Protein AF-A0A4R7KL65-F1 (afdb_monomer_lite)

Sequence (56 aa):
MELVLDEQRDNDIYERIEGITFVIEANHRMYFENIEIIYNPEVFNNGFYVHMIDKI

Foldseek 3Di:
DDDDDDDDDPPWDWDADPNDIDTHRPVCVVVVVAWDWDFDCVPPPRDIDIDGDDDD

Secondary structure (DSSP, 8-state):
-----PPP-TT-EEEEETTEEEEE-GGGHHHHTTEEEEEETTSTTTEEEEEE----

pLDDT: mean 73.16, std 8.35, range [50.75, 82.44]

Structure (mmCIF, N/CA/C/O backbone):
data_AF-A0A4R7KL65-F1
#
_entry.id   AF-A0A4R7KL65-F1
#
loop_
_atom_site.group_PDB
_atom_site.id
_atom_site.type_symbol
_atom_site.label_atom_id
_atom_site.label_alt_id
_atom_site.label_comp_id
_atom_site.label_asym_id
_atom_site.label_entity_id
_atom_site.label_seq_id
_atom_site.pdbx_PDB_ins_code
_atom_site.Cartn_x
_atom_site.Cartn_y
_atom_site.Cartn_z
_atom_site.occupancy
_atom_site.B_iso_or_equiv
_atom_site.auth_seq_id
_atom_site.auth_comp_id
_atom_site.auth_asym_id
_atom_site.auth_atom_id
_atom_site.pdbx_PDB_model_num
ATOM 1 N N . MET A 1 1 ? -0.566 12.758 -1.789 1.00 55.16 1 MET A N 1
ATOM 2 C CA . MET A 1 1 ? -0.452 11.299 -1.963 1.00 55.16 1 MET A CA 1
ATOM 3 C C . MET A 1 1 ? -1.730 10.725 -1.392 1.00 55.16 1 MET A C 1
ATOM 5 O O . MET A 1 1 ? -2.000 10.973 -0.225 1.00 55.16 1 MET A O 1
ATOM 9 N N . GLU A 1 2 ? -2.568 10.134 -2.234 1.00 53.94 2 GLU A N 1
ATOM 10 C CA . GLU A 1 2 ? -3.899 9.644 -1.858 1.00 53.94 2 GLU A CA 1
ATOM 11 C C . GLU A 1 2 ? -3.912 8.117 -1.983 1.00 53.94 2 GLU A C 1
ATOM 13 O O . GLU A 1 2 ? -3.312 7.575 -2.909 1.00 53.94 2 GLU A O 1
ATOM 18 N N . LEU A 1 3 ? -4.552 7.433 -1.033 1.00 61.69 3 LEU A N 1
ATOM 19 C CA . LEU A 1 3 ? -4.804 5.993 -1.092 1.00 61.69 3 LEU A CA 1
ATOM 20 C C . LEU A 1 3 ? -6.129 5.772 -1.824 1.00 61.69 3 LEU A C 1
ATOM 22 O O . LEU A 1 3 ? -7.154 6.319 -1.414 1.00 61.69 3 LEU A O 1
ATOM 26 N N . VAL A 1 4 ? -6.112 4.971 -2.887 1.00 67.19 4 VAL A N 1
ATOM 27 C CA . VAL A 1 4 ? -7.294 4.651 -3.698 1.00 67.19 4 VAL A CA 1
ATOM 28 C C . VAL A 1 4 ? -7.488 3.138 -3.784 1.00 67.19 4 VAL A C 1
ATOM 30 O O . VAL A 1 4 ? -6.526 2.378 -3.713 1.00 67.19 4 VAL A O 1
ATOM 33 N N . LEU A 1 5 ? -8.741 2.698 -3.919 1.00 64.81 5 LEU A N 1
ATOM 34 C CA . LEU A 1 5 ? -9.056 1.319 -4.293 1.00 64.81 5 LEU A CA 1
ATOM 35 C C . LEU A 1 5 ? -8.861 1.208 -5.810 1.00 64.81 5 LEU A C 1
ATOM 37 O O . LEU A 1 5 ? -9.671 1.753 -6.555 1.00 64.81 5 LEU A O 1
ATOM 41 N N . ASP A 1 6 ? -7.774 0.575 -6.248 1.00 64.50 6 ASP A N 1
ATOM 42 C CA . ASP A 1 6 ? -7.452 0.407 -7.672 1.00 64.50 6 ASP A CA 1
ATOM 43 C C . ASP A 1 6 ? -7.810 -1.000 -8.167 1.00 64.50 6 ASP A C 1
ATOM 45 O O . ASP A 1 6 ? -7.846 -1.968 -7.397 1.00 64.50 6 ASP A O 1
ATOM 49 N N . GLU A 1 7 ? -8.079 -1.108 -9.464 1.00 63.88 7 GLU A N 1
ATOM 50 C CA . GLU A 1 7 ? -8.206 -2.393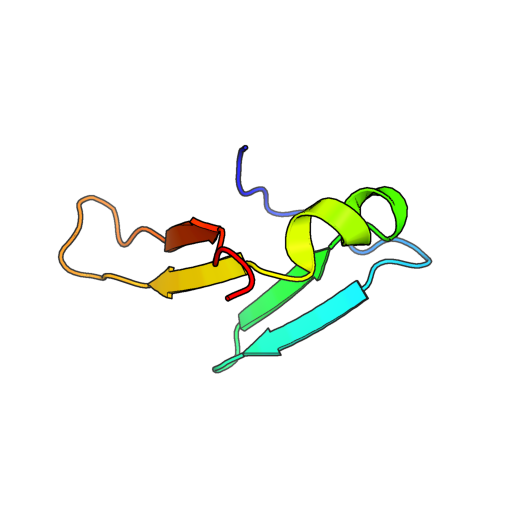 -10.143 1.00 63.88 7 GLU A CA 1
ATOM 51 C C . GLU A 1 7 ? -6.815 -2.908 -10.519 1.00 63.88 7 GLU A C 1
ATOM 53 O O . GLU A 1 7 ? -5.940 -2.150 -10.928 1.00 63.88 7 GLU A O 1
ATOM 58 N N . GLN A 1 8 ? -6.617 -4.216 -10.378 1.00 65.31 8 GLN A N 1
ATOM 59 C CA . GLN A 1 8 ? -5.346 -4.886 -10.628 1.00 65.31 8 GLN A CA 1
ATOM 60 C C . GLN A 1 8 ? -4.838 -4.639 -12.063 1.00 65.31 8 GLN A C 1
ATOM 62 O O . GLN A 1 8 ? -5.566 -4.943 -13.012 1.00 65.31 8 GLN A O 1
ATOM 67 N N . ARG A 1 9 ? -3.597 -4.159 -12.247 1.00 73.00 9 AR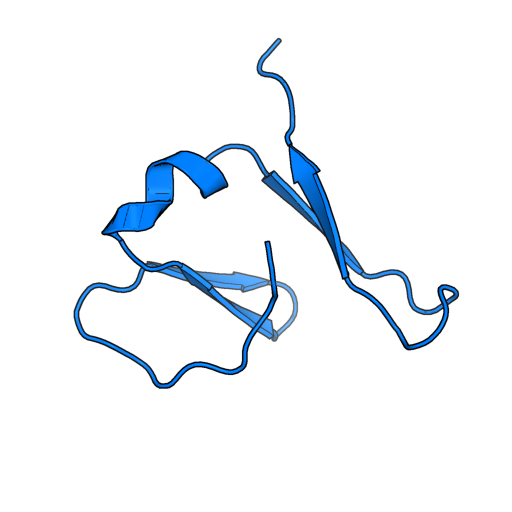G A N 1
ATOM 68 C CA . ARG A 1 9 ? -2.991 -3.986 -13.582 1.00 73.00 9 ARG A CA 1
ATOM 69 C C . ARG A 1 9 ? -1.765 -4.874 -13.791 1.00 73.00 9 ARG A C 1
ATOM 71 O O . ARG A 1 9 ? -1.099 -5.332 -12.856 1.00 73.00 9 ARG A O 1
ATOM 78 N N . ASP A 1 10 ? -1.464 -5.122 -15.065 1.00 67.69 10 ASP A N 1
ATOM 79 C CA . ASP A 1 10 ? -0.268 -5.854 -15.472 1.00 67.69 10 ASP A CA 1
ATOM 80 C C . ASP A 1 10 ? 0.990 -5.071 -15.055 1.00 67.69 10 ASP A C 1
ATOM 82 O O . ASP A 1 10 ? 1.170 -3.914 -15.435 1.00 67.69 10 ASP A O 1
ATOM 86 N N . ASN A 1 11 ? 1.883 -5.746 -14.322 1.00 77.38 11 ASN A N 1
ATOM 87 C CA . ASN A 1 11 ? 3.148 -5.257 -13.746 1.00 77.38 11 ASN A CA 1
ATOM 88 C C . ASN A 1 11 ? 3.085 -4.514 -12.405 1.00 77.38 11 ASN A C 1
ATOM 90 O O . ASN A 1 11 ? 4.139 -4.066 -11.955 1.00 77.38 11 ASN A O 1
ATOM 94 N N . ASP A 1 12 ? 1.942 -4.411 -11.727 1.00 79.62 12 ASP A N 1
ATOM 95 C CA . ASP A 1 12 ? 1.966 -3.853 -10.370 1.00 79.62 12 ASP A CA 1
ATOM 96 C C . ASP A 1 12 ? 2.790 -4.731 -9.415 1.00 79.62 12 ASP A C 1
ATOM 98 O O . ASP A 1 12 ? 2.927 -5.949 -9.575 1.00 79.62 12 ASP A O 1
ATOM 102 N N . ILE A 1 13 ? 3.364 -4.087 -8.406 1.00 80.19 13 ILE A N 1
ATOM 103 C CA . ILE A 1 13 ? 4.061 -4.742 -7.307 1.00 80.19 13 ILE A CA 1
ATOM 104 C C . ILE A 1 13 ? 3.037 -4.971 -6.201 1.00 80.19 13 ILE A C 1
ATOM 106 O O . ILE A 1 13 ? 2.373 -4.035 -5.757 1.00 80.19 13 ILE A O 1
ATOM 110 N N . TYR A 1 14 ? 2.930 -6.218 -5.752 1.00 81.25 14 TYR A N 1
ATOM 111 C CA . TYR A 1 14 ? 1.993 -6.623 -4.712 1.00 81.25 14 TYR A CA 1
ATOM 112 C C . TYR A 1 14 ? 2.749 -6.983 -3.449 1.00 81.25 14 TYR A C 1
ATOM 114 O O . TYR A 1 14 ? 3.655 -7.820 -3.479 1.00 81.25 14 TYR A O 1
ATOM 122 N N . GLU A 1 15 ? 2.316 -6.418 -2.333 1.00 80.75 15 GLU A N 1
ATOM 123 C CA . GLU A 1 15 ? 2.827 -6.785 -1.023 1.00 80.75 15 GLU A CA 1
ATOM 124 C C . GLU A 1 15 ? 1.664 -7.060 -0.077 1.00 80.75 15 GLU A C 1
ATOM 126 O O . GLU A 1 15 ? 0.725 -6.271 0.036 1.00 80.75 15 GLU A O 1
ATOM 131 N N . ARG A 1 16 ? 1.690 -8.226 0.574 1.00 75.25 16 ARG A N 1
ATOM 132 C CA . ARG A 1 16 ? 0.627 -8.640 1.488 1.00 75.25 16 ARG A CA 1
ATOM 133 C C . ARG A 1 16 ? 1.116 -8.559 2.923 1.00 75.25 16 ARG A C 1
ATOM 135 O O . ARG A 1 16 ? 1.980 -9.336 3.320 1.00 75.25 16 ARG A O 1
ATOM 142 N N . ILE A 1 17 ? 0.501 -7.677 3.701 1.00 76.00 17 ILE A N 1
ATOM 143 C CA . ILE A 1 17 ? 0.846 -7.422 5.101 1.00 76.00 17 ILE A CA 1
ATOM 144 C C . ILE A 1 17 ? -0.435 -7.556 5.922 1.00 76.00 17 ILE A C 1
ATOM 146 O O . ILE A 1 17 ? -1.446 -6.940 5.600 1.00 76.00 17 ILE A O 1
ATOM 150 N N . GLU A 1 18 ? -0.424 -8.427 6.934 1.00 73.56 18 GLU A N 1
ATOM 151 C CA . GLU A 1 18 ? -1.551 -8.639 7.865 1.00 73.56 18 GLU A CA 1
ATOM 152 C C . GLU A 1 18 ? -2.923 -8.859 7.188 1.00 73.56 18 GLU A C 1
ATOM 154 O O . GLU A 1 18 ? -3.978 -8.502 7.703 1.00 73.56 18 GLU A O 1
ATOM 1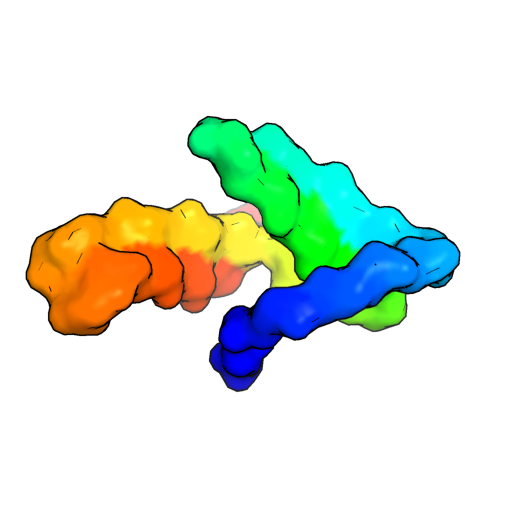59 N N . GLY A 1 19 ? -2.921 -9.485 6.008 1.00 73.00 19 GLY A N 1
ATOM 160 C CA . GLY A 1 19 ? -4.139 -9.786 5.251 1.00 73.00 19 GLY A CA 1
ATOM 161 C C . GLY A 1 19 ? -4.597 -8.681 4.296 1.00 73.00 19 GLY A C 1
ATOM 162 O O . GLY A 1 19 ? -5.439 -8.972 3.445 1.00 73.00 19 GLY A O 1
ATOM 163 N N . ILE A 1 20 ? -4.000 -7.491 4.354 1.00 76.25 20 ILE A N 1
ATOM 164 C CA . ILE A 1 20 ? -4.208 -6.391 3.405 1.00 76.25 20 ILE A CA 1
ATOM 165 C C . ILE A 1 20 ? -3.241 -6.564 2.232 1.00 76.25 20 ILE A C 1
ATOM 167 O O . ILE A 1 20 ? -2.076 -6.913 2.424 1.00 76.25 20 ILE A O 1
ATOM 171 N N . THR A 1 21 ? -3.731 -6.354 1.010 1.00 82.00 21 THR A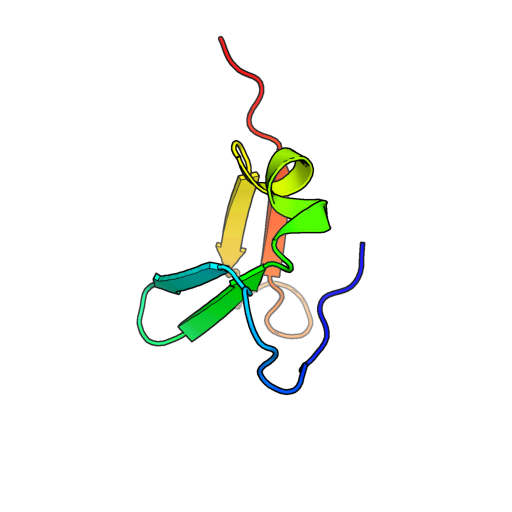 N 1
ATOM 172 C CA . THR A 1 21 ? -2.889 -6.348 -0.193 1.00 82.00 21 THR A CA 1
ATOM 173 C C . THR A 1 21 ? -2.631 -4.906 -0.592 1.00 82.00 21 THR A C 1
ATOM 175 O O . THR A 1 21 ? -3.562 -4.198 -0.971 1.00 82.00 21 THR A O 1
ATOM 178 N N . PHE A 1 22 ? -1.377 -4.485 -0.490 1.00 79.56 22 PHE A N 1
ATOM 179 C CA . PHE A 1 22 ? -0.901 -3.215 -1.010 1.00 79.56 22 PHE A CA 1
ATOM 180 C C . PHE A 1 22 ? -0.482 -3.406 -2.463 1.00 79.56 22 PHE A C 1
ATOM 182 O O . PHE A 1 22 ? 0.180 -4.389 -2.805 1.00 79.56 22 PHE A O 1
ATOM 189 N N . VAL A 1 23 ? -0.897 -2.466 -3.305 1.00 81.62 23 VAL A N 1
ATOM 190 C CA . VAL A 1 23 ? -0.604 -2.453 -4.737 1.00 81.62 23 VAL A CA 1
ATOM 191 C C . VAL A 1 23 ? 0.181 -1.186 -5.028 1.00 81.62 23 VAL A C 1
ATOM 193 O O . VAL A 1 23 ? -0.250 -0.088 -4.672 1.00 81.62 23 VAL A O 1
ATOM 196 N N . ILE A 1 24 ? 1.350 -1.347 -5.635 1.00 80.12 24 ILE A N 1
ATOM 197 C CA . ILE A 1 24 ? 2.219 -0.246 -6.035 1.00 80.12 24 ILE A CA 1
ATOM 198 C C . ILE A 1 24 ? 2.418 -0.352 -7.543 1.00 80.12 24 ILE A C 1
ATOM 200 O O . ILE A 1 24 ? 2.987 -1.331 -8.023 1.00 80.12 24 ILE A O 1
ATOM 204 N N . GLU A 1 25 ? 2.002 0.669 -8.291 1.00 80.56 25 GLU A N 1
ATOM 205 C CA . GLU A 1 25 ? 2.320 0.752 -9.719 1.00 80.56 25 GLU A CA 1
ATOM 206 C C . GLU A 1 25 ? 3.847 0.692 -9.911 1.00 80.56 25 GLU A C 1
ATOM 208 O O . GLU A 1 25 ? 4.590 1.446 -9.271 1.00 80.56 25 GLU A O 1
ATOM 213 N N . ALA A 1 26 ? 4.343 -0.175 -10.804 1.00 80.25 26 ALA A N 1
ATOM 214 C CA . ALA A 1 26 ? 5.789 -0.384 -10.992 1.00 80.25 26 ALA A CA 1
ATOM 215 C C . ALA A 1 26 ? 6.565 0.919 -11.245 1.00 80.25 26 ALA A C 1
ATOM 217 O O . ALA A 1 26 ? 7.681 1.094 -10.753 1.00 80.25 26 ALA A O 1
ATOM 218 N N . ASN A 1 27 ? 5.943 1.853 -11.965 1.00 81.75 27 ASN A N 1
ATOM 219 C CA . ASN A 1 27 ? 6.474 3.173 -12.315 1.00 81.75 27 ASN A CA 1
ATOM 220 C C . ASN A 1 27 ? 6.800 4.014 -11.073 1.00 81.75 27 ASN A C 1
ATOM 222 O O . ASN A 1 27 ? 7.656 4.895 -11.114 1.00 81.75 27 ASN A O 1
ATOM 226 N N . HIS A 1 28 ? 6.090 3.759 -9.976 1.00 78.69 28 HIS A N 1
ATOM 227 C CA . HIS A 1 28 ? 6.179 4.513 -8.738 1.00 78.69 28 HIS A CA 1
ATOM 228 C C . HIS A 1 28 ? 7.010 3.811 -7.671 1.00 78.69 28 HIS A C 1
ATOM 230 O O . HIS A 1 28 ? 7.250 4.416 -6.630 1.00 78.69 28 HIS A O 1
ATOM 236 N N . ARG A 1 29 ? 7.513 2.594 -7.929 1.00 77.62 29 ARG A N 1
ATOM 237 C CA . ARG A 1 29 ? 8.308 1.793 -6.982 1.00 77.62 29 ARG A CA 1
ATOM 238 C C . ARG A 1 29 ? 9.322 2.623 -6.194 1.00 77.62 29 ARG A C 1
ATOM 240 O O . ARG A 1 29 ? 9.369 2.507 -4.978 1.00 77.62 29 ARG A O 1
ATOM 247 N N . MET A 1 30 ? 10.081 3.490 -6.870 1.00 78.88 30 MET A N 1
ATOM 248 C CA . MET A 1 30 ? 11.123 4.325 -6.252 1.00 78.88 30 MET A CA 1
ATOM 249 C C . MET A 1 30 ? 10.627 5.211 -5.096 1.00 78.88 30 MET A C 1
ATOM 251 O O . MET A 1 30 ? 11.400 5.512 -4.193 1.00 78.88 30 MET A O 1
ATOM 255 N N . TYR A 1 31 ? 9.353 5.613 -5.096 1.00 73.31 31 TYR A N 1
ATOM 256 C CA . TYR A 1 31 ? 8.749 6.406 -4.019 1.00 73.31 31 TYR A CA 1
ATOM 257 C C . TYR A 1 31 ? 8.383 5.562 -2.794 1.00 73.31 31 TYR A C 1
ATOM 259 O O . TYR A 1 31 ? 8.185 6.108 -1.713 1.00 73.31 31 TYR A O 1
ATOM 267 N N . PHE A 1 32 ? 8.308 4.242 -2.961 1.00 76.19 32 PHE A N 1
ATOM 268 C CA . PHE A 1 32 ? 7.847 3.295 -1.952 1.00 76.19 32 PHE A CA 1
ATOM 269 C C . PHE A 1 32 ? 8.969 2.396 -1.409 1.00 76.19 32 PHE A C 1
ATOM 271 O O . PHE A 1 32 ? 8.724 1.593 -0.519 1.00 76.19 32 PHE A O 1
ATOM 278 N N . GLU A 1 33 ? 10.214 2.539 -1.884 1.00 75.50 33 GLU A N 1
ATOM 279 C CA . GLU A 1 33 ? 11.335 1.691 -1.440 1.00 75.50 33 GLU A CA 1
ATOM 280 C C . GLU A 1 33 ? 11.764 1.925 0.018 1.00 75.50 33 GLU A C 1
ATOM 282 O O . GLU A 1 33 ? 12.504 1.108 0.554 1.00 75.50 33 GLU A O 1
ATOM 287 N N . ASN A 1 34 ? 11.328 3.013 0.665 1.00 80.44 34 ASN A N 1
ATOM 288 C CA . ASN A 1 34 ? 11.658 3.319 2.065 1.00 80.44 34 ASN A CA 1
ATOM 289 C C . ASN A 1 34 ? 10.484 4.004 2.767 1.00 80.44 34 ASN A C 1
ATOM 291 O O . ASN A 1 34 ? 10.633 5.096 3.316 1.00 80.44 34 ASN A O 1
ATOM 295 N N . ILE A 1 35 ? 9.302 3.401 2.698 1.00 81.50 35 ILE A N 1
ATOM 296 C CA . ILE A 1 35 ? 8.150 3.902 3.441 1.00 81.50 35 ILE A CA 1
ATOM 297 C C . ILE A 1 35 ? 7.746 2.947 4.557 1.00 81.50 35 ILE A C 1
ATOM 299 O O . ILE A 1 35 ? 7.907 1.734 4.452 1.00 81.50 35 ILE A O 1
ATOM 303 N N . GLU A 1 36 ? 7.181 3.514 5.610 1.00 82.44 36 GLU A N 1
ATOM 304 C CA . GLU A 1 36 ? 6.474 2.794 6.656 1.00 82.44 36 GLU A CA 1
ATOM 305 C C . GLU A 1 36 ? 4.994 3.153 6.572 1.00 82.44 36 GLU A C 1
ATOM 307 O O . GLU A 1 36 ? 4.638 4.334 6.500 1.00 82.44 36 GLU A O 1
ATOM 312 N N . ILE A 1 37 ? 4.133 2.135 6.577 1.00 77.62 37 ILE A N 1
ATOM 313 C CA . ILE A 1 37 ? 2.686 2.314 6.668 1.00 77.62 37 ILE A CA 1
ATOM 314 C C . ILE A 1 37 ? 2.241 1.855 8.052 1.00 77.62 37 ILE A C 1
ATOM 316 O O . ILE A 1 37 ? 2.361 0.679 8.3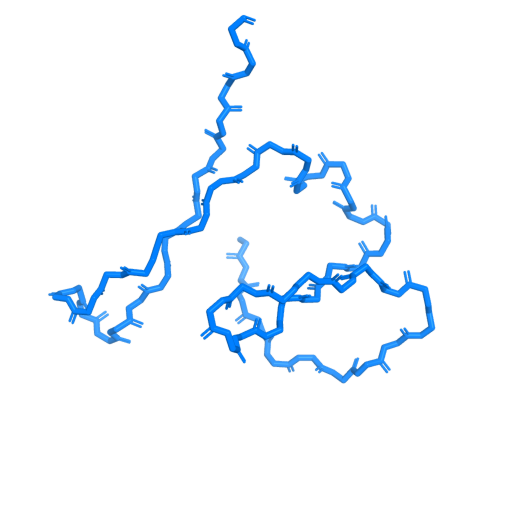84 1.00 77.62 37 ILE A O 1
ATOM 320 N N . ILE A 1 38 ? 1.703 2.775 8.850 1.00 79.00 38 ILE A N 1
ATOM 321 C CA . ILE A 1 38 ? 1.217 2.499 10.204 1.00 79.00 38 ILE A CA 1
ATOM 322 C C . ILE A 1 38 ? -0.301 2.640 10.211 1.00 79.00 38 ILE A C 1
ATOM 324 O O . ILE A 1 38 ? -0.840 3.699 9.890 1.00 79.00 38 ILE A O 1
ATOM 328 N N . TYR A 1 39 ? -1.006 1.585 10.605 1.00 75.25 39 TYR A N 1
ATOM 329 C CA . TYR A 1 39 ? -2.441 1.651 10.860 1.00 75.25 39 TYR A CA 1
ATOM 330 C C . TYR A 1 39 ? -2.695 2.080 12.310 1.00 75.25 39 TYR A C 1
ATOM 332 O O . TYR A 1 39 ? -2.211 1.427 13.236 1.00 75.25 39 TYR A O 1
ATOM 340 N N . ASN A 1 40 ? -3.455 3.160 12.520 1.00 75.69 40 ASN A N 1
ATOM 341 C CA . ASN A 1 40 ? -3.847 3.601 13.860 1.00 75.69 40 ASN A CA 1
ATOM 342 C C . ASN A 1 40 ? -5.382 3.719 13.969 1.00 75.69 40 ASN A C 1
ATOM 344 O O . ASN A 1 40 ? -5.963 4.665 13.428 1.00 75.69 40 ASN A O 1
ATOM 348 N N . PRO A 1 41 ? -6.048 2.796 14.690 1.00 70.06 41 PRO A N 1
ATOM 349 C CA . PRO A 1 41 ? -7.505 2.791 14.835 1.00 70.06 41 PRO A CA 1
ATOM 350 C C . PRO A 1 41 ? -8.040 3.897 15.761 1.00 70.06 41 PRO A C 1
ATOM 352 O O . PRO A 1 41 ? -9.236 4.168 15.770 1.00 70.06 41 PRO A O 1
ATOM 355 N N . GLU A 1 42 ? -7.185 4.548 16.554 1.00 75.94 42 GLU A N 1
ATOM 356 C CA . GLU A 1 42 ? -7.596 5.633 17.462 1.00 75.94 42 GLU A CA 1
ATOM 357 C C . GLU A 1 42 ? -7.665 6.995 16.758 1.00 75.94 42 GLU A C 1
ATOM 359 O O . GLU A 1 42 ? -8.181 7.976 17.297 1.00 75.94 42 GLU A O 1
ATOM 364 N N . VAL A 1 43 ? -7.157 7.060 15.530 1.00 66.44 43 VAL A N 1
ATOM 365 C CA . VAL A 1 43 ? -7.174 8.258 14.700 1.00 66.44 43 VAL A CA 1
ATOM 366 C C . VAL A 1 43 ? -8.484 8.298 13.931 1.00 66.44 43 VAL A C 1
ATOM 368 O O . VAL A 1 43 ? -8.951 7.284 13.411 1.00 66.44 43 VAL A O 1
ATOM 371 N N . PHE A 1 44 ? -9.081 9.490 13.864 1.00 53.03 44 PHE A N 1
ATOM 372 C CA . PHE A 1 44 ? -10.369 9.728 13.220 1.00 53.03 44 PHE A CA 1
ATOM 373 C C . PHE A 1 44 ? -10.443 9.011 11.861 1.00 53.03 44 PHE A C 1
ATOM 375 O O . PHE A 1 44 ? -9.620 9.257 10.981 1.00 53.03 44 PHE A O 1
ATOM 382 N N . ASN A 1 45 ? -11.449 8.144 11.708 1.00 59.75 45 ASN A N 1
ATOM 383 C CA . ASN A 1 45 ? -11.710 7.335 10.513 1.00 59.75 45 ASN A CA 1
ATOM 384 C C . ASN A 1 45 ? -10.818 6.091 10.288 1.00 59.75 45 ASN A C 1
ATOM 386 O O . ASN A 1 45 ? -10.801 5.591 9.166 1.00 59.75 45 ASN A O 1
ATOM 390 N N . ASN A 1 46 ? -10.136 5.559 11.316 1.00 63.81 46 ASN A N 1
ATOM 391 C CA . ASN A 1 46 ? -9.307 4.341 11.216 1.00 63.81 46 ASN A CA 1
ATOM 392 C C . ASN A 1 46 ? -8.246 4.456 10.102 1.00 63.81 46 ASN A C 1
ATOM 394 O O . ASN A 1 46 ? -8.237 3.693 9.135 1.00 63.81 46 ASN A O 1
ATOM 398 N N . GLY A 1 47 ? -7.409 5.488 10.194 1.00 70.12 47 GLY A N 1
ATOM 399 C CA . GLY A 1 47 ? -6.523 5.899 9.108 1.00 70.12 47 GLY A CA 1
ATOM 400 C C . GLY A 1 47 ? -5.210 5.118 9.017 1.00 70.12 47 GLY A C 1
ATOM 401 O O . GLY A 1 47 ? -4.686 4.600 10.005 1.00 70.12 47 GLY A O 1
ATOM 402 N N . PHE A 1 48 ? -4.643 5.115 7.811 1.00 76.50 48 PHE A N 1
ATOM 403 C CA . PHE A 1 48 ? -3.251 4.746 7.569 1.00 76.50 48 PHE A CA 1
ATOM 404 C C . PHE A 1 48 ? -2.375 5.997 7.562 1.00 76.50 48 PHE A C 1
ATOM 406 O O . PHE A 1 48 ? -2.714 7.008 6.944 1.00 76.50 48 PHE A O 1
ATOM 413 N N . TYR A 1 49 ? -1.224 5.898 8.209 1.00 78.06 49 TYR A N 1
ATOM 414 C CA . TYR A 1 49 ? -0.151 6.875 8.166 1.00 78.06 49 TYR A CA 1
ATOM 415 C C . TYR A 1 49 ? 0.951 6.357 7.264 1.00 78.06 49 TYR A C 1
ATOM 417 O O . TYR A 1 49 ? 1.340 5.202 7.387 1.00 78.06 49 TYR A O 1
ATOM 425 N N . VAL A 1 50 ? 1.468 7.209 6.385 1.00 76.75 50 VAL A N 1
ATOM 426 C CA . VAL A 1 50 ? 2.590 6.864 5.510 1.00 76.75 50 VAL A CA 1
ATOM 427 C C . VAL A 1 50 ? 3.755 7.781 5.844 1.00 76.75 50 VAL A C 1
ATOM 429 O O . VAL A 1 50 ? 3.634 9.002 5.740 1.00 76.75 50 VAL A O 1
ATOM 432 N N . HIS A 1 51 ? 4.868 7.188 6.256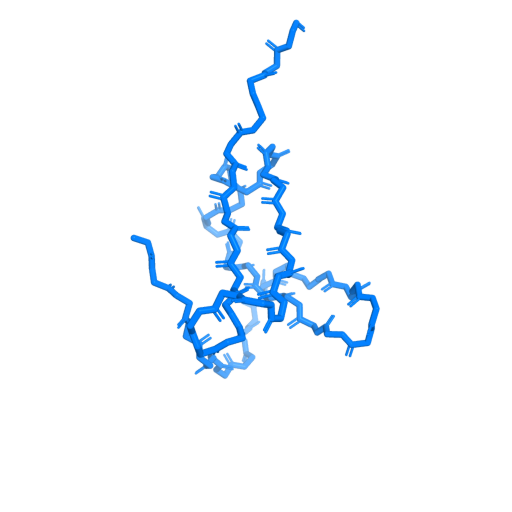 1.00 81.31 51 HIS A N 1
ATOM 433 C CA . HIS A 1 51 ? 6.087 7.887 6.647 1.00 81.31 51 HIS A CA 1
ATOM 434 C C . HIS A 1 51 ? 7.209 7.494 5.692 1.00 81.31 51 HIS A C 1
ATOM 436 O O . HIS A 1 51 ? 7.360 6.317 5.386 1.00 81.31 51 HIS A O 1
ATOM 442 N N . MET A 1 52 ? 8.011 8.456 5.232 1.00 78.88 52 MET A N 1
ATOM 443 C CA . MET A 1 52 ? 9.287 8.117 4.599 1.00 78.88 52 MET A CA 1
ATOM 444 C C . MET A 1 52 ? 10.320 7.854 5.691 1.00 78.88 52 MET A C 1
ATOM 446 O O . MET A 1 52 ? 10.468 8.658 6.611 1.00 78.88 52 MET A O 1
ATOM 450 N N . ILE A 1 53 ? 11.021 6.733 5.579 1.00 78.25 53 ILE A N 1
ATOM 451 C CA . ILE A 1 53 ? 12.163 6.404 6.421 1.00 78.25 53 ILE A CA 1
ATOM 452 C C . ILE A 1 53 ? 13.402 6.957 5.720 1.00 78.25 53 ILE A C 1
ATOM 454 O O . ILE A 1 53 ? 13.776 6.492 4.639 1.00 78.25 53 ILE A O 1
ATOM 458 N N . ASP A 1 54 ? 14.048 7.947 6.328 1.00 71.44 54 ASP A N 1
ATOM 459 C CA . ASP A 1 54 ? 15.349 8.408 5.851 1.00 71.44 54 ASP A CA 1
ATOM 460 C C . ASP A 1 54 ? 16.371 7.270 6.002 1.00 71.44 54 ASP A C 1
ATOM 462 O O . ASP A 1 54 ? 16.512 6.675 7.074 1.00 71.44 54 ASP A O 1
ATOM 466 N N . LYS A 1 55 ? 17.092 6.950 4.921 1.00 57.25 55 LYS A N 1
ATOM 467 C CA . LYS A 1 55 ? 18.235 6.031 4.996 1.00 57.25 55 LYS A CA 1
ATOM 468 C C . LYS A 1 55 ? 19.326 6.682 5.850 1.00 57.25 55 LYS A C 1
ATOM 470 O O . LYS A 1 55 ? 19.863 7.715 5.454 1.00 57.25 55 LYS A O 1
ATOM 475 N N . ILE A 1 56 ? 19.620 6.071 7.000 1.00 50.75 56 ILE A N 1
ATOM 476 C CA . ILE A 1 56 ? 20.783 6.377 7.852 1.00 50.75 56 ILE A CA 1
ATOM 477 C C . ILE A 1 56 ? 22.072 6.014 7.111 1.00 50.75 56 ILE A C 1
ATOM 479 O O . ILE A 1 56 ? 22.103 4.922 6.495 1.00 50.75 56 ILE A O 1
#

Radius of gyration: 12.45 Å; chains: 1; bounding box: 32×21×33 Å

InterPro domains:
  IPR035903 HesB-like domain superfamily [SSF89360] (5-51)

Organism: NCBI:txid1096341